Protein AF-A0A2N9XC75-F1 (afdb_monomer)

Sequence (138 aa):
MTGRKLYTVWYRDDFYVQIGIDWDFPGIKDRIISIVNTLFPRYPQSRAVIFETVLVDFLQLVAATLSSCEVTPMDFDDIISLLFRRHSLRLDGKDGITLCKFEIPKWPEYFDFRINEPVTHEDSFCPDNRINKDIYEY

Secondary structure (DSSP, 8-state):
--SEEEEEEEETTTEEEEEEEETTSTTHHHHHHHHHHHH-TT----TT--HHHHHHHHHHHHHHHHHTS--SS--HHHHHHHHHHHH----BSTTSEEEEEEE-----SS-SS-----------------S-SSS---

pLDDT: mean 71.88, std 17.41, range [34.72, 94.44]

Nearest PDB structures (foldseek):
  5mqh-assembly1_A  TM=3.241E-01  e=1.183E+00  Bacillus subtilis
  1t11-assembly1_B  TM=2.770E-01  e=1.822E+00  Vibrio cholerae
  8r2m-assembly1_B  TM=4.246E-01  e=8.506E+00  Mycolicibacterium smegmatis MC2 155

Organism: NCBI:txid1196083

Structure (mmCIF, N/CA/C/O backbone):
data_AF-A0A2N9XC75-F1
#
_entry.id   AF-A0A2N9XC75-F1
#
loop_
_atom_site.group_PDB
_atom_site.id
_atom_site.type_symbol
_atom_site.label_atom_id
_atom_site.label_alt_id
_atom_site.label_comp_id
_atom_site.label_asym_id
_atom_site.label_entity_id
_atom_site.label_seq_id
_atom_site.pdbx_PDB_ins_code
_atom_site.Cartn_x
_atom_site.Cartn_y
_atom_site.Cartn_z
_atom_site.occupancy
_atom_site.B_iso_or_equiv
_atom_site.auth_seq_id
_atom_site.auth_comp_id
_atom_site.auth_asym_id
_atom_site.auth_atom_id
_atom_site.pdbx_PDB_model_num
ATOM 1 N N . MET A 1 1 ? -12.409 9.773 8.929 1.00 68.12 1 MET A N 1
ATOM 2 C CA . MET A 1 1 ? -12.563 9.260 7.551 1.00 68.12 1 MET A CA 1
ATOM 3 C C . MET A 1 1 ? -13.422 8.014 7.653 1.00 68.12 1 MET A C 1
ATOM 5 O O . MET A 1 1 ? -13.135 7.236 8.549 1.00 68.12 1 MET A O 1
ATOM 9 N N . THR A 1 2 ? -14.472 7.877 6.847 1.00 81.75 2 THR A N 1
ATOM 10 C CA . THR A 1 2 ? -15.366 6.702 6.827 1.00 81.75 2 THR A CA 1
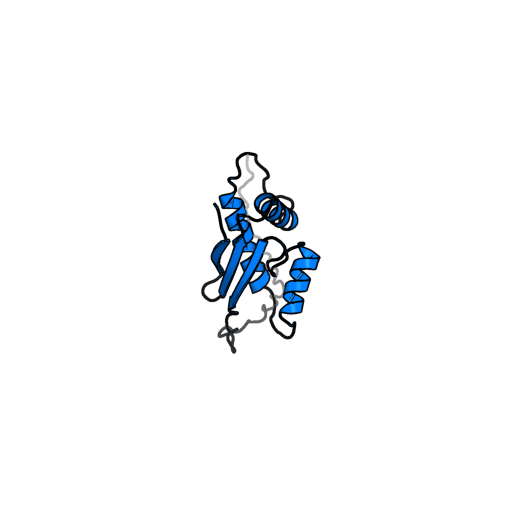ATOM 11 C C . THR A 1 2 ? -15.468 6.165 5.403 1.00 81.75 2 THR A C 1
ATOM 13 O O . THR A 1 2 ? -15.173 6.901 4.449 1.00 81.75 2 THR A O 1
ATOM 16 N N . GLY A 1 3 ? -15.869 4.904 5.270 1.00 87.38 3 GLY A N 1
ATOM 17 C CA . GLY A 1 3 ? -16.011 4.210 3.997 1.00 87.38 3 GLY A CA 1
ATOM 18 C C . GLY A 1 3 ? -14.685 3.857 3.329 1.00 87.38 3 GLY A C 1
ATOM 19 O O . GLY A 1 3 ? -13.591 4.188 3.792 1.00 87.38 3 GLY A O 1
ATOM 20 N N . ARG A 1 4 ? -14.783 3.205 2.171 1.00 89.38 4 ARG A N 1
ATOM 21 C CA . ARG A 1 4 ? -13.620 2.912 1.333 1.00 89.38 4 ARG A CA 1
ATOM 22 C C . ARG A 1 4 ? -13.168 4.160 0.579 1.00 89.38 4 ARG A C 1
ATOM 24 O O . ARG A 1 4 ? -13.964 4.804 -0.101 1.00 89.38 4 ARG A O 1
ATOM 31 N N . LYS A 1 5 ? -11.876 4.475 0.660 1.00 92.75 5 LYS A N 1
ATOM 32 C CA . LYS A 1 5 ? -11.239 5.557 -0.100 1.00 92.75 5 LYS A CA 1
ATOM 33 C C . LYS A 1 5 ? -10.138 5.022 -0.998 1.00 92.75 5 LYS A C 1
ATOM 35 O O . LYS A 1 5 ? -9.413 4.110 -0.617 1.00 92.75 5 LYS A O 1
ATOM 40 N N . LEU A 1 6 ? -10.017 5.627 -2.174 1.00 92.50 6 LEU A N 1
ATOM 41 C CA . LEU A 1 6 ? -8.956 5.353 -3.133 1.00 92.50 6 LEU A CA 1
ATOM 42 C C . LEU A 1 6 ? -7.882 6.431 -3.029 1.00 92.50 6 LEU A C 1
ATOM 44 O O . LEU A 1 6 ? -8.183 7.624 -3.049 1.00 92.50 6 LEU A O 1
ATOM 48 N N . TYR A 1 7 ? -6.635 5.994 -2.957 1.00 91.19 7 TYR A N 1
ATOM 49 C CA . TYR A 1 7 ? -5.451 6.836 -2.941 1.00 91.19 7 TYR A CA 1
ATOM 50 C C . TYR A 1 7 ? -4.652 6.544 -4.199 1.00 91.19 7 TYR A C 1
ATOM 52 O O . TYR A 1 7 ? -4.239 5.407 -4.405 1.00 91.19 7 TYR A O 1
ATOM 60 N N . THR A 1 8 ? -4.455 7.556 -5.042 1.00 89.94 8 THR A N 1
ATOM 61 C CA . THR A 1 8 ? -3.531 7.467 -6.178 1.00 89.94 8 THR A CA 1
ATOM 62 C C . THR A 1 8 ? -2.220 8.103 -5.758 1.00 89.94 8 THR A C 1
ATOM 64 O O . THR A 1 8 ? -2.200 9.272 -5.375 1.00 89.94 8 THR A O 1
ATOM 67 N N . VAL A 1 9 ? -1.145 7.328 -5.802 1.00 86.81 9 VAL A N 1
ATOM 68 C CA . VAL A 1 9 ? 0.194 7.765 -5.421 1.00 86.81 9 VAL A CA 1
ATOM 69 C C . VAL A 1 9 ? 1.050 7.717 -6.668 1.00 86.81 9 VAL A C 1
ATOM 71 O O . VAL A 1 9 ? 1.268 6.641 -7.220 1.00 86.81 9 VAL A O 1
ATOM 74 N N . TRP A 1 10 ? 1.509 8.884 -7.101 1.00 81.62 10 TRP A N 1
ATOM 75 C CA . TRP A 1 10 ? 2.541 8.999 -8.120 1.00 81.62 10 TRP A CA 1
ATOM 76 C C . TRP A 1 10 ? 3.899 8.835 -7.450 1.00 81.62 10 TRP A C 1
ATOM 78 O O . TRP A 1 10 ? 4.145 9.409 -6.386 1.00 81.62 10 TRP A O 1
ATOM 88 N N . TYR A 1 11 ? 4.762 8.030 -8.046 1.00 72.50 11 TYR A N 1
ATOM 89 C CA . TYR A 1 11 ? 6.132 7.849 -7.601 1.00 72.50 11 TYR A CA 1
ATOM 90 C C . TYR A 1 11 ? 7.020 7.933 -8.833 1.00 72.50 11 TYR A C 1
ATOM 92 O O . TYR A 1 11 ? 6.852 7.137 -9.743 1.00 72.50 11 TYR A O 1
ATOM 100 N N . ARG A 1 12 ? 7.942 8.904 -8.872 1.00 68.62 12 ARG A N 1
ATOM 101 C CA . ARG A 1 12 ? 8.567 9.378 -10.127 1.00 68.62 12 ARG A CA 1
ATOM 102 C C . ARG A 1 12 ? 7.508 9.944 -11.096 1.00 68.62 12 ARG A C 1
ATOM 104 O O . ARG A 1 12 ? 6.334 10.051 -10.744 1.00 68.62 12 ARG A O 1
ATOM 111 N N . ASP A 1 13 ? 7.935 10.356 -12.286 1.00 70.31 13 ASP A N 1
ATOM 112 C CA . ASP A 1 13 ? 7.064 11.010 -13.276 1.00 70.31 13 ASP A CA 1
ATOM 113 C C . ASP A 1 13 ? 6.263 10.018 -14.145 1.00 70.31 13 ASP A C 1
ATOM 115 O O . ASP A 1 13 ? 5.404 10.426 -14.924 1.00 70.31 13 ASP A O 1
ATOM 119 N N . ASP A 1 14 ? 6.529 8.717 -14.027 1.00 71.56 14 ASP A N 1
ATOM 120 C CA . ASP A 1 14 ? 6.080 7.685 -14.969 1.00 71.56 14 ASP A CA 1
ATOM 121 C C . ASP A 1 14 ? 5.395 6.478 -14.309 1.00 71.56 14 ASP A C 1
ATOM 123 O O . ASP A 1 14 ? 4.936 5.570 -15.001 1.00 71.56 14 ASP A O 1
ATOM 127 N N . PHE A 1 15 ? 5.278 6.469 -12.982 1.00 76.56 15 PHE A N 1
ATOM 128 C CA . PHE A 1 15 ? 4.719 5.352 -12.235 1.00 76.56 15 PHE A CA 1
ATOM 129 C C . PHE A 1 15 ? 3.670 5.825 -11.229 1.00 76.56 15 PHE A C 1
ATOM 131 O O . PHE A 1 15 ? 3.858 6.796 -10.490 1.00 76.56 15 PHE A O 1
ATOM 138 N N . TYR A 1 16 ? 2.562 5.089 -11.149 1.00 84.38 16 TYR A N 1
ATOM 139 C CA . TYR A 1 16 ? 1.570 5.298 -10.104 1.00 84.38 16 TYR A CA 1
ATOM 140 C C . TYR A 1 16 ? 0.967 3.991 -9.605 1.00 84.38 16 TYR A C 1
ATOM 142 O O . TYR A 1 16 ? 0.843 2.993 -10.322 1.00 84.38 16 TYR A O 1
ATOM 150 N N . VAL A 1 17 ? 0.518 4.041 -8.354 1.00 86.38 17 VAL A N 1
ATOM 151 C CA . VAL A 1 17 ? -0.246 2.974 -7.711 1.00 86.38 17 VAL A CA 1
ATOM 152 C C . VAL A 1 17 ? -1.563 3.527 -7.187 1.00 86.38 17 VAL A C 1
ATOM 154 O O . VAL A 1 17 ? -1.633 4.660 -6.707 1.00 86.38 17 VAL A O 1
ATOM 157 N N . GLN A 1 18 ? -2.622 2.730 -7.267 1.00 90.00 18 GLN A N 1
ATOM 158 C CA . GLN A 1 18 ? -3.904 3.023 -6.642 1.00 90.00 18 GLN A CA 1
ATOM 159 C C . GLN A 1 18 ? -4.168 2.035 -5.521 1.00 90.00 18 GLN A C 1
ATOM 161 O O . GLN A 1 18 ? -4.290 0.835 -5.761 1.00 90.00 18 GLN A O 1
ATOM 166 N N . ILE A 1 19 ? -4.296 2.553 -4.304 1.00 91.88 19 ILE A N 1
ATOM 167 C CA . ILE A 1 19 ? -4.527 1.771 -3.093 1.00 91.88 19 ILE A CA 1
ATOM 168 C C . ILE A 1 19 ? -5.904 2.129 -2.540 1.00 91.88 19 ILE A C 1
ATOM 170 O O . ILE A 1 19 ? -6.202 3.292 -2.266 1.00 91.88 19 ILE A O 1
ATOM 174 N N . GLY A 1 20 ? -6.755 1.125 -2.373 1.00 93.00 20 GLY A N 1
ATOM 175 C CA . GLY A 1 20 ? -8.004 1.225 -1.636 1.00 93.00 20 GLY A CA 1
ATOM 176 C C . GLY A 1 20 ? -7.770 0.976 -0.150 1.00 93.00 20 GLY A C 1
ATOM 177 O O . GLY A 1 20 ? -7.203 -0.051 0.214 1.00 93.00 20 GLY A O 1
ATOM 178 N N . ILE A 1 21 ? -8.235 1.884 0.706 1.00 94.44 21 ILE A N 1
ATOM 179 C CA . ILE A 1 21 ? -8.251 1.708 2.163 1.00 94.44 21 ILE A CA 1
ATOM 180 C C . ILE A 1 21 ? -9.697 1.758 2.638 1.00 94.44 21 ILE A C 1
ATOM 182 O O . ILE A 1 21 ? -10.418 2.724 2.378 1.00 94.44 21 ILE A O 1
ATOM 186 N N . ASP A 1 22 ? -10.115 0.706 3.323 1.00 94.31 22 ASP A N 1
ATOM 187 C CA . ASP A 1 22 ? -11.400 0.605 3.993 1.00 94.31 22 ASP A CA 1
ATOM 188 C C . ASP A 1 22 ? -11.299 1.216 5.393 1.00 94.31 22 ASP A C 1
ATOM 190 O O . ASP A 1 22 ? -10.768 0.604 6.320 1.00 94.31 22 ASP A O 1
ATOM 194 N N . TRP A 1 23 ? -11.769 2.456 5.545 1.00 92.50 23 TRP A N 1
ATOM 195 C CA . TRP A 1 23 ? -11.693 3.159 6.827 1.00 92.50 23 TRP A CA 1
ATOM 196 C C . TRP A 1 23 ? -12.650 2.608 7.881 1.00 92.50 23 TRP A C 1
ATOM 198 O O . TRP A 1 23 ? -12.470 2.911 9.061 1.00 92.50 23 TRP A O 1
ATOM 208 N N . ASP A 1 24 ? -13.625 1.801 7.466 1.00 93.12 24 ASP A N 1
ATOM 209 C CA . ASP A 1 24 ? -14.564 1.145 8.370 1.00 93.12 24 ASP A CA 1
ATOM 210 C C . ASP A 1 24 ? -14.012 -0.211 8.856 1.00 93.12 24 ASP A C 1
ATOM 212 O O . ASP A 1 24 ? -14.579 -0.824 9.763 1.00 93.12 24 ASP A O 1
ATOM 216 N N . PHE A 1 25 ? -12.874 -0.668 8.311 1.00 94.06 25 PHE A N 1
ATOM 217 C CA . PHE A 1 25 ? -12.210 -1.884 8.766 1.00 94.06 25 PHE A CA 1
ATOM 218 C C . PHE A 1 25 ? -11.655 -1.713 10.197 1.00 94.06 25 PHE A C 1
ATOM 220 O O . PHE A 1 25 ? -10.887 -0.776 10.464 1.00 94.06 25 PHE A O 1
ATOM 227 N N . PRO A 1 26 ? -11.980 -2.626 11.134 1.00 93.31 26 PRO A N 1
ATOM 228 C CA . PRO A 1 26 ? -11.527 -2.525 12.519 1.00 93.31 26 PRO A CA 1
ATOM 229 C C . PRO A 1 26 ? -9.997 -2.473 12.644 1.00 93.31 26 PRO A C 1
ATOM 231 O O . PRO A 1 26 ? -9.287 -3.357 12.170 1.00 93.31 26 PRO A O 1
ATOM 234 N N . GLY A 1 27 ? -9.476 -1.439 13.313 1.00 90.56 27 GLY A N 1
ATOM 235 C CA . GLY A 1 27 ? -8.038 -1.302 13.586 1.00 90.56 27 GLY A CA 1
ATOM 236 C C . GLY A 1 27 ? -7.177 -0.922 12.374 1.00 90.56 27 GLY A C 1
ATOM 237 O O . GLY A 1 27 ? -5.955 -1.067 12.427 1.00 90.56 27 GLY A O 1
ATOM 238 N N . ILE A 1 28 ? -7.769 -0.418 11.281 1.00 92.31 28 ILE A N 1
ATOM 239 C CA . ILE A 1 28 ? -7.027 -0.048 10.061 1.00 92.31 28 ILE A CA 1
ATOM 240 C C . ILE A 1 28 ? -5.907 0.972 10.319 1.00 92.31 28 ILE A C 1
ATOM 242 O O . ILE A 1 28 ? -4.823 0.870 9.747 1.00 92.31 28 ILE A O 1
ATOM 246 N N . LYS A 1 29 ? -6.131 1.928 11.230 1.00 90.81 29 LYS A N 1
ATOM 247 C CA . LYS A 1 29 ? -5.129 2.937 11.599 1.00 90.81 29 LYS A CA 1
ATOM 248 C C . LYS A 1 29 ? -3.919 2.317 12.290 1.00 90.81 29 LYS A C 1
ATOM 250 O O . LYS A 1 29 ? -2.791 2.570 11.877 1.00 90.81 29 LYS A O 1
ATOM 255 N N . ASP A 1 30 ? -4.160 1.481 13.296 1.00 89.69 30 ASP A N 1
ATOM 256 C CA . ASP A 1 30 ? -3.103 0.802 14.052 1.00 89.69 30 ASP A CA 1
ATOM 257 C C . ASP A 1 30 ? -2.295 -0.128 13.146 1.00 89.69 30 ASP A C 1
ATOM 259 O O . ASP A 1 30 ? -1.074 -0.219 13.255 1.00 89.69 30 ASP A O 1
ATOM 263 N N . ARG A 1 31 ? -2.967 -0.763 12.182 1.00 89.06 31 ARG A N 1
ATOM 264 C CA . ARG A 1 31 ? -2.328 -1.592 11.162 1.00 89.06 31 ARG A CA 1
ATOM 265 C C . ARG A 1 31 ? -1.395 -0.789 10.260 1.00 89.06 31 ARG A C 1
ATOM 267 O O . ARG A 1 31 ? -0.250 -1.195 10.083 1.00 89.06 31 ARG A O 1
ATOM 274 N N . ILE A 1 32 ? -1.848 0.348 9.730 1.00 90.12 32 ILE A N 1
ATOM 275 C CA . ILE A 1 32 ? -1.008 1.250 8.924 1.00 90.12 32 ILE A CA 1
ATOM 276 C C . ILE A 1 32 ? 0.219 1.696 9.731 1.00 90.12 32 ILE A C 1
ATOM 278 O O . ILE A 1 32 ? 1.342 1.597 9.242 1.00 90.12 32 ILE A O 1
ATOM 282 N N . ILE A 1 33 ? 0.023 2.092 10.992 1.00 87.69 33 ILE A N 1
ATOM 283 C CA . ILE A 1 33 ? 1.111 2.465 11.907 1.00 87.69 33 ILE A CA 1
ATOM 284 C C . ILE A 1 33 ? 2.090 1.296 12.095 1.00 87.69 33 ILE A C 1
ATOM 286 O O . ILE A 1 33 ? 3.301 1.479 11.995 1.00 87.69 33 ILE A O 1
ATOM 290 N N . SER A 1 34 ? 1.589 0.080 12.325 1.00 86.25 34 SER A N 1
ATOM 291 C CA . SER A 1 34 ? 2.415 -1.123 12.480 1.00 86.25 34 SER A CA 1
ATOM 292 C C . SER A 1 34 ? 3.246 -1.423 11.234 1.00 86.25 34 SER A C 1
ATOM 294 O O . SER A 1 34 ? 4.416 -1.785 11.356 1.00 86.25 34 SER A O 1
ATOM 296 N N . ILE A 1 35 ? 2.671 -1.263 10.040 1.00 86.56 35 ILE A N 1
ATOM 297 C CA . ILE A 1 35 ? 3.375 -1.474 8.772 1.00 86.56 35 ILE A CA 1
ATOM 298 C C . ILE A 1 35 ? 4.502 -0.443 8.639 1.00 86.56 35 ILE A C 1
ATOM 300 O O . ILE A 1 35 ? 5.658 -0.830 8.477 1.00 86.56 35 ILE A O 1
ATOM 304 N N . VAL A 1 36 ? 4.203 0.848 8.818 1.00 85.38 36 VAL A N 1
ATOM 305 C CA . VAL A 1 36 ? 5.208 1.926 8.756 1.00 85.38 36 VAL A CA 1
ATOM 306 C C . VAL A 1 36 ? 6.336 1.705 9.765 1.00 85.38 36 VAL A C 1
ATOM 308 O O . VAL A 1 36 ? 7.501 1.804 9.398 1.00 85.38 36 VAL A O 1
ATOM 311 N N . ASN A 1 37 ? 6.023 1.324 11.004 1.00 81.00 37 ASN A N 1
ATOM 312 C CA . ASN A 1 37 ? 7.032 1.027 12.027 1.00 81.00 37 ASN A CA 1
ATOM 313 C C . ASN A 1 37 ? 7.905 -0.187 11.681 1.00 81.00 37 ASN A C 1
ATOM 315 O O . ASN A 1 37 ? 9.094 -0.195 11.986 1.00 81.00 37 ASN A O 1
ATOM 319 N N . THR A 1 38 ? 7.326 -1.214 11.053 1.00 78.25 38 THR A N 1
ATOM 320 C CA . THR A 1 38 ? 8.079 -2.399 10.605 1.00 78.25 38 THR A CA 1
ATOM 321 C C . THR A 1 38 ? 9.096 -2.020 9.532 1.00 78.25 38 THR A C 1
ATOM 323 O O . THR A 1 38 ? 10.212 -2.532 9.504 1.00 78.25 38 THR A O 1
ATOM 326 N N . LEU A 1 39 ? 8.708 -1.099 8.655 1.00 71.75 39 LEU A N 1
ATOM 327 C CA . LEU A 1 39 ? 9.513 -0.631 7.536 1.00 71.75 39 LEU A CA 1
ATOM 328 C C . LEU A 1 39 ? 10.534 0.444 7.932 1.00 71.75 39 LEU A C 1
ATOM 330 O O . LEU A 1 39 ? 11.623 0.496 7.366 1.00 71.75 39 LEU A O 1
ATOM 334 N N . PHE A 1 40 ? 10.218 1.245 8.948 1.00 69.94 40 PHE A N 1
ATOM 335 C CA . PHE A 1 40 ? 11.098 2.238 9.552 1.00 69.94 40 PHE A CA 1
ATOM 336 C C . PHE A 1 40 ? 11.146 2.046 11.075 1.00 69.94 40 PHE A C 1
ATOM 338 O O . PHE A 1 40 ? 10.453 2.751 11.811 1.00 69.94 40 PHE A O 1
ATOM 345 N N . PRO A 1 41 ? 12.034 1.174 11.592 1.00 63.47 41 PRO A N 1
ATOM 346 C CA . PRO A 1 41 ? 12.153 0.890 13.029 1.00 63.47 41 PRO A CA 1
ATOM 347 C C . PRO A 1 41 ? 12.537 2.099 13.903 1.00 63.47 41 PRO A C 1
ATOM 349 O O . PRO A 1 41 ? 12.601 1.994 15.124 1.00 63.47 41 PRO A O 1
ATOM 352 N N . ARG A 1 42 ? 12.840 3.248 13.283 1.00 61.09 42 ARG A N 1
ATOM 353 C CA . ARG A 1 42 ? 13.187 4.523 13.928 1.00 61.09 42 ARG A CA 1
ATOM 354 C C . ARG A 1 42 ? 12.244 5.660 13.540 1.00 61.09 42 ARG A C 1
ATOM 356 O O . ARG A 1 42 ? 12.590 6.823 13.744 1.00 61.09 42 ARG A O 1
ATOM 363 N N . TYR A 1 43 ? 11.088 5.343 12.960 1.00 63.53 43 TYR A N 1
ATOM 364 C CA . TYR A 1 43 ? 10.078 6.348 12.674 1.00 63.53 43 TYR A CA 1
ATOM 365 C C . TYR A 1 43 ? 9.718 7.063 13.986 1.00 63.53 43 TYR A C 1
ATOM 367 O O . TYR A 1 43 ? 9.431 6.388 14.981 1.00 63.53 43 TYR A O 1
ATOM 375 N N . PRO A 1 44 ? 9.815 8.402 14.054 1.00 58.69 44 PRO A N 1
ATOM 376 C CA . PRO A 1 44 ? 9.677 9.117 15.309 1.00 58.69 44 PRO A CA 1
ATOM 377 C C . PRO A 1 44 ? 8.259 8.927 15.848 1.00 58.69 44 PRO A C 1
ATOM 379 O O . PRO A 1 44 ? 7.328 9.588 15.413 1.00 58.69 44 PRO A O 1
ATOM 382 N N . GLN A 1 45 ? 8.092 8.067 16.854 1.00 56.78 45 GLN A N 1
ATOM 383 C CA . GLN A 1 45 ? 6.815 7.865 17.552 1.00 56.78 45 GLN A CA 1
ATOM 384 C C . GLN A 1 45 ? 6.486 9.002 18.526 1.00 56.78 45 GLN A C 1
ATOM 386 O O . GLN A 1 45 ? 5.886 8.799 19.583 1.00 56.78 45 GLN A O 1
ATOM 391 N N . SER A 1 46 ? 6.915 10.220 18.195 1.00 55.22 46 SER A N 1
ATOM 392 C CA . SER A 1 46 ? 6.510 11.405 18.932 1.00 55.22 46 SER A CA 1
ATOM 393 C C . SER A 1 46 ? 4.986 11.411 19.033 1.00 55.22 46 SER A C 1
ATOM 395 O O . SER A 1 46 ? 4.291 11.236 18.033 1.00 55.22 46 SER A O 1
ATOM 397 N N . ARG A 1 47 ? 4.456 11.665 20.237 1.00 51.03 47 ARG A N 1
ATOM 398 C CA . ARG A 1 47 ? 3.011 11.832 20.488 1.00 51.03 47 ARG A CA 1
ATOM 399 C C . ARG A 1 47 ? 2.360 12.916 19.609 1.00 51.03 47 ARG A C 1
ATOM 401 O O . ARG A 1 47 ? 1.142 13.037 19.619 1.00 51.03 47 ARG A O 1
ATOM 408 N N . ALA A 1 48 ? 3.161 13.701 18.885 1.00 56.50 48 ALA A N 1
ATOM 409 C CA . ALA A 1 48 ? 2.725 14.751 17.977 1.00 56.50 48 ALA A CA 1
ATOM 410 C C . ALA A 1 48 ? 2.652 14.333 16.496 1.00 56.50 48 ALA A C 1
ATOM 412 O O . ALA A 1 48 ? 2.290 15.175 15.675 1.00 56.50 48 ALA A O 1
ATOM 413 N N . VAL A 1 49 ? 2.996 13.093 16.114 1.00 66.25 49 VAL A N 1
ATOM 414 C CA . VAL A 1 49 ? 2.836 12.685 14.710 1.00 66.25 49 VAL A CA 1
ATOM 415 C C . VAL A 1 49 ? 1.355 12.533 14.394 1.00 66.25 49 VAL A C 1
ATOM 417 O O . VAL A 1 49 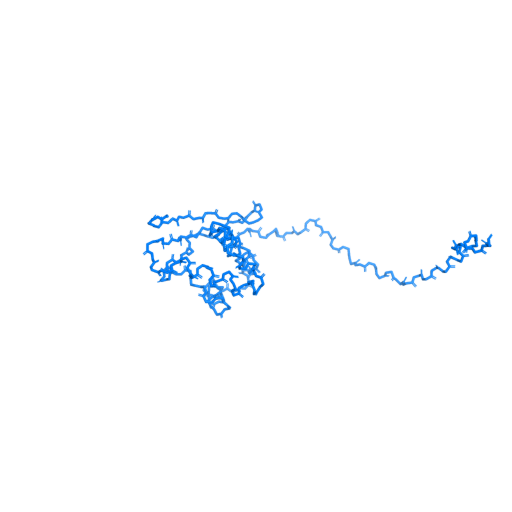? 0.657 11.667 14.921 1.00 66.25 49 VAL A O 1
ATOM 420 N N . ILE A 1 50 ? 0.883 13.416 13.523 1.00 81.44 50 ILE A N 1
ATOM 421 C CA . ILE A 1 50 ? -0.479 13.417 13.012 1.00 81.44 50 ILE A CA 1
ATOM 422 C C . ILE A 1 50 ? -0.630 12.199 12.087 1.00 81.44 50 ILE A C 1
ATOM 424 O O . ILE A 1 50 ? 0.242 11.919 11.264 1.00 81.44 50 ILE A O 1
ATOM 428 N N . PHE A 1 51 ? -1.724 11.449 12.232 1.00 84.00 51 PHE A N 1
ATOM 429 C CA . PHE A 1 51 ? -1.940 10.193 11.503 1.00 84.00 51 PHE A CA 1
ATOM 430 C C . PHE A 1 51 ? -1.874 10.373 9.978 1.00 84.00 51 PHE A C 1
ATOM 432 O O . PHE A 1 51 ? -1.417 9.489 9.263 1.00 84.00 51 PHE A O 1
ATOM 439 N N . GLU A 1 52 ? -2.296 11.527 9.478 1.00 87.19 52 GLU A N 1
ATOM 440 C CA . GLU A 1 52 ? -2.209 11.919 8.078 1.00 87.19 52 GLU A CA 1
ATOM 441 C C . GLU A 1 52 ? -0.770 11.844 7.543 1.00 87.19 52 GLU A C 1
ATOM 443 O O . GLU A 1 52 ? -0.579 11.397 6.415 1.00 87.19 52 GLU A O 1
ATOM 448 N N . THR A 1 53 ? 0.240 12.191 8.346 1.00 84.75 53 THR A N 1
ATOM 449 C CA . THR A 1 53 ? 1.655 12.031 7.975 1.00 84.75 53 THR A CA 1
ATOM 450 C C . THR A 1 53 ? 2.016 10.555 7.841 1.00 84.75 53 THR A C 1
ATOM 452 O O . THR A 1 53 ? 2.567 10.148 6.824 1.00 84.75 53 THR A O 1
ATOM 455 N N . VAL A 1 54 ? 1.603 9.729 8.809 1.00 88.06 54 VAL A N 1
ATOM 456 C CA . VAL A 1 54 ? 1.818 8.272 8.763 1.00 88.06 54 VAL A CA 1
ATOM 457 C C . VAL A 1 54 ? 1.155 7.657 7.530 1.00 88.06 54 VAL A C 1
ATOM 459 O O . VAL A 1 54 ? 1.718 6.770 6.895 1.00 88.06 54 VAL A O 1
ATOM 462 N N . LEU A 1 55 ? -0.039 8.131 7.171 1.00 90.19 55 LEU A N 1
ATOM 463 C CA . LEU A 1 55 ? -0.749 7.691 5.976 1.00 90.19 55 LEU A CA 1
ATOM 464 C C . LEU A 1 55 ? 0.012 8.062 4.698 1.00 90.19 55 LEU A C 1
ATOM 466 O O . LEU A 1 55 ? 0.113 7.229 3.802 1.00 90.19 55 LEU A O 1
ATOM 470 N N . VAL A 1 56 ? 0.547 9.282 4.602 1.00 88.75 56 VAL A N 1
ATOM 471 C CA . VAL A 1 56 ? 1.368 9.701 3.454 1.00 88.75 56 VAL A CA 1
ATOM 472 C C . VAL A 1 56 ? 2.613 8.824 3.334 1.00 88.75 56 VAL A C 1
ATOM 474 O O . VAL A 1 56 ? 2.874 8.301 2.252 1.00 88.75 56 VAL A O 1
ATOM 477 N N . ASP A 1 57 ? 3.320 8.592 4.438 1.00 86.50 57 ASP A N 1
ATOM 478 C CA . ASP A 1 57 ? 4.537 7.777 4.443 1.00 86.50 57 ASP A CA 1
ATOM 479 C C . ASP A 1 57 ? 4.248 6.319 4.081 1.00 86.50 57 ASP A C 1
ATOM 481 O O . ASP A 1 57 ? 4.959 5.716 3.278 1.00 86.50 57 ASP A O 1
ATOM 485 N N . PHE A 1 58 ? 3.154 5.761 4.605 1.00 89.62 58 PHE A N 1
ATOM 486 C CA . PHE A 1 58 ? 2.659 4.445 4.213 1.00 89.62 58 PHE A CA 1
ATOM 487 C C . PHE A 1 58 ? 2.427 4.359 2.698 1.00 89.62 58 PHE A C 1
ATOM 4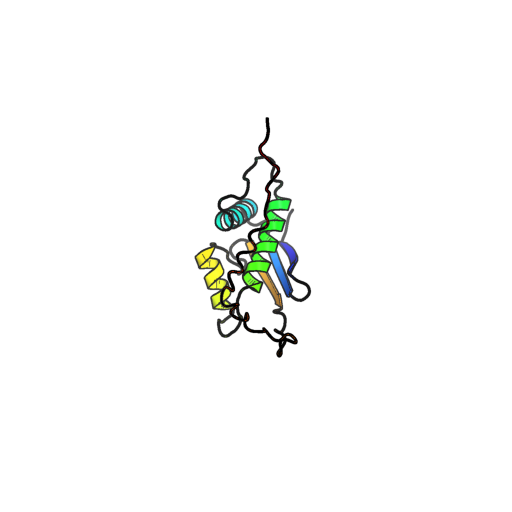89 O O . PHE A 1 58 ? 2.923 3.444 2.042 1.00 89.62 58 PHE A O 1
ATOM 496 N N . LEU A 1 59 ? 1.692 5.319 2.133 1.00 90.25 59 LEU A N 1
ATOM 497 C CA . LEU A 1 59 ? 1.337 5.349 0.715 1.00 90.25 59 LEU A CA 1
ATOM 498 C C . LEU A 1 59 ? 2.570 5.484 -0.191 1.00 90.25 59 LEU A C 1
ATOM 500 O O . LEU A 1 59 ? 2.703 4.738 -1.163 1.00 90.25 59 LEU A O 1
ATOM 504 N N . GLN A 1 60 ? 3.483 6.398 0.144 1.00 85.31 60 GLN A N 1
ATOM 505 C CA . GLN A 1 60 ? 4.742 6.585 -0.580 1.00 85.31 60 GLN A CA 1
ATOM 506 C C . GLN A 1 60 ? 5.610 5.335 -0.529 1.00 85.31 60 GLN A C 1
ATOM 508 O O . GLN A 1 60 ? 6.214 4.961 -1.533 1.00 85.31 60 GLN A O 1
ATOM 513 N N . LEU A 1 61 ? 5.644 4.657 0.614 1.00 83.31 61 LEU A N 1
ATOM 514 C CA . LEU A 1 61 ? 6.432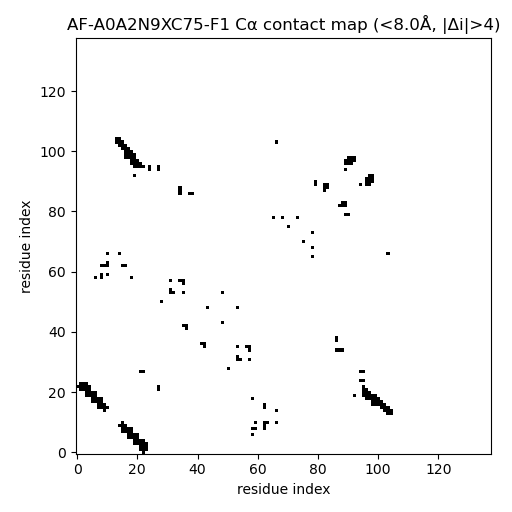 3.450 0.763 1.00 83.31 61 LEU A CA 1
ATOM 515 C C . LEU A 1 61 ? 5.892 2.296 -0.074 1.00 83.31 61 LEU A C 1
ATOM 517 O O . LEU A 1 61 ? 6.679 1.595 -0.714 1.00 83.31 61 LEU A O 1
ATOM 521 N N . VAL A 1 62 ? 4.575 2.075 -0.075 1.00 84.69 62 VAL A N 1
ATOM 522 C CA . VAL A 1 62 ? 3.979 1.023 -0.909 1.00 84.69 62 VAL A CA 1
ATOM 523 C C . VAL A 1 62 ? 4.311 1.283 -2.379 1.00 84.69 62 VAL A C 1
ATOM 525 O O . VAL A 1 62 ? 4.742 0.363 -3.073 1.00 84.69 62 VAL A O 1
ATOM 528 N N . ALA A 1 63 ? 4.200 2.537 -2.829 1.00 84.19 63 ALA A N 1
ATOM 529 C CA . ALA A 1 63 ? 4.572 2.930 -4.184 1.00 84.19 63 ALA A CA 1
ATOM 530 C C . ALA A 1 63 ? 6.065 2.684 -4.475 1.00 84.19 63 ALA A C 1
ATOM 532 O O . ALA A 1 63 ? 6.392 2.028 -5.461 1.00 84.19 63 ALA A O 1
ATOM 533 N N . ALA A 1 64 ? 6.964 3.123 -3.588 1.00 79.38 64 ALA A N 1
ATOM 534 C CA . ALA A 1 64 ? 8.406 2.928 -3.733 1.00 79.38 64 ALA A CA 1
ATOM 535 C C . ALA A 1 64 ? 8.777 1.441 -3.804 1.00 79.38 64 ALA A C 1
ATOM 537 O O . ALA A 1 64 ? 9.536 1.027 -4.680 1.00 79.38 64 ALA A O 1
ATOM 538 N N . THR A 1 65 ? 8.193 0.624 -2.926 1.00 78.00 65 THR A N 1
ATOM 539 C CA . THR A 1 65 ? 8.482 -0.812 -2.872 1.00 78.00 65 THR A CA 1
ATOM 540 C C . THR A 1 65 ? 8.047 -1.497 -4.161 1.00 78.00 65 THR A C 1
ATOM 542 O O . THR A 1 65 ? 8.846 -2.201 -4.771 1.00 78.00 65 THR A O 1
ATOM 545 N N . LEU A 1 66 ? 6.826 -1.224 -4.630 1.00 79.62 66 LEU A N 1
ATOM 546 C CA . LEU A 1 66 ? 6.324 -1.772 -5.889 1.00 79.62 66 LEU A CA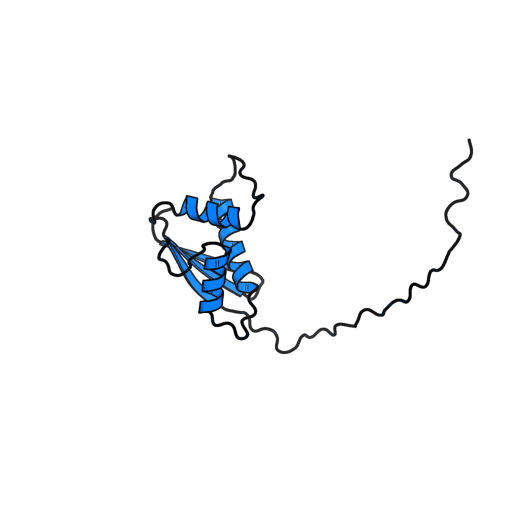 1
ATOM 547 C C . LEU A 1 66 ? 7.120 -1.273 -7.110 1.00 79.62 66 LEU A C 1
ATOM 549 O O . LEU A 1 66 ? 7.303 -2.030 -8.056 1.00 79.62 66 LEU A O 1
ATOM 553 N N . SER A 1 67 ? 7.630 -0.036 -7.087 1.00 77.25 67 SER A N 1
ATOM 554 C CA . SER A 1 67 ? 8.456 0.515 -8.176 1.00 77.25 67 SER A CA 1
ATOM 555 C C . SER A 1 67 ? 9.848 -0.114 -8.267 1.00 77.25 67 SER A C 1
ATOM 557 O O . SER A 1 67 ? 10.454 -0.130 -9.333 1.00 77.25 67 SER A O 1
ATOM 559 N N . SER A 1 68 ? 10.360 -0.623 -7.142 1.00 72.19 68 SER A N 1
ATOM 560 C CA . SER A 1 68 ? 11.687 -1.238 -7.050 1.00 72.19 68 SER A CA 1
ATOM 561 C C . SER A 1 68 ? 11.709 -2.709 -7.468 1.00 72.19 68 SER A C 1
ATOM 563 O O . SER A 1 68 ? 12.779 -3.304 -7.571 1.00 72.19 68 SER A O 1
ATOM 565 N N . CYS A 1 69 ? 10.540 -3.312 -7.685 1.00 69.06 69 CYS A N 1
ATOM 566 C CA . CYS A 1 69 ? 10.448 -4.679 -8.165 1.00 69.06 69 CYS A CA 1
ATOM 567 C C . CYS A 1 69 ? 10.804 -4.715 -9.656 1.00 69.06 69 CYS A C 1
ATOM 569 O O . CYS A 1 69 ? 10.068 -4.184 -10.485 1.00 69.06 69 CYS A O 1
ATOM 571 N N . GLU A 1 70 ? 11.918 -5.359 -10.007 1.00 59.94 70 GLU A N 1
ATOM 572 C CA . GLU A 1 70 ? 12.178 -5.755 -11.391 1.00 59.94 70 GLU A CA 1
ATOM 573 C C . GLU A 1 70 ? 11.065 -6.717 -11.826 1.00 59.94 70 GLU A C 1
ATOM 575 O O . GLU A 1 70 ? 10.935 -7.820 -11.302 1.00 59.94 70 GLU A O 1
ATOM 580 N N . VAL A 1 71 ? 10.221 -6.291 -12.767 1.00 57.00 71 VAL A N 1
ATOM 581 C CA . VAL A 1 71 ? 9.044 -7.069 -13.205 1.00 57.00 71 VAL A CA 1
ATOM 582 C C . VAL A 1 71 ? 9.423 -8.209 -14.172 1.00 57.00 71 VAL A C 1
ATOM 584 O O . VAL A 1 71 ? 8.580 -8.865 -14.773 1.00 57.00 71 VAL A O 1
ATOM 587 N N . THR A 1 72 ? 10.711 -8.507 -14.316 1.00 55.72 72 THR A N 1
ATOM 588 C CA . THR A 1 72 ? 11.217 -9.650 -15.082 1.00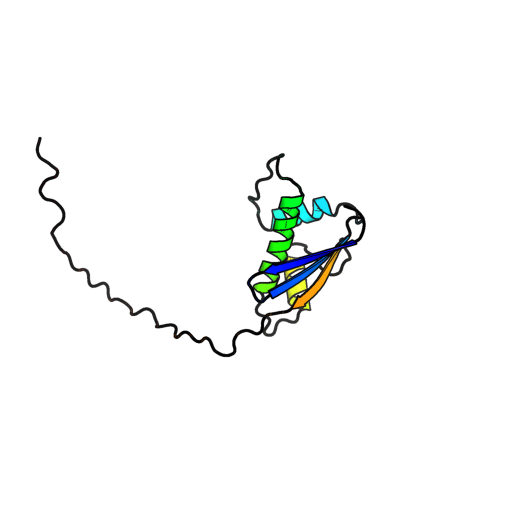 55.72 72 THR A CA 1
ATOM 589 C C . THR A 1 72 ? 11.744 -10.735 -14.137 1.00 55.72 72 THR A C 1
ATOM 591 O O . THR A 1 72 ? 12.641 -10.427 -13.359 1.00 55.72 72 THR A O 1
ATOM 594 N N . PRO A 1 73 ? 11.338 -12.019 -14.213 1.00 51.84 73 PRO A N 1
ATOM 595 C CA . PRO A 1 73 ? 10.066 -12.634 -14.585 1.00 51.84 73 PRO A CA 1
ATOM 596 C C . PRO A 1 73 ? 9.298 -13.077 -13.314 1.00 51.84 73 PRO A C 1
ATOM 598 O O . PRO A 1 73 ? 8.774 -14.186 -13.264 1.00 51.84 73 PRO A O 1
ATOM 601 N N . MET A 1 74 ? 9.338 -12.291 -12.232 1.00 54.41 74 MET A N 1
ATOM 602 C CA . MET A 1 74 ? 8.531 -12.604 -11.050 1.00 54.41 74 MET A CA 1
ATOM 603 C C . MET A 1 74 ? 7.073 -12.302 -11.370 1.00 54.41 74 MET A C 1
ATOM 605 O O . MET A 1 74 ? 6.742 -11.173 -11.743 1.00 54.41 74 MET A O 1
ATOM 609 N N . ASP A 1 75 ? 6.213 -13.306 -11.217 1.00 66.31 75 ASP A N 1
ATOM 610 C CA . ASP A 1 75 ? 4.780 -13.100 -11.344 1.00 66.31 75 ASP A CA 1
ATOM 611 C C . ASP A 1 75 ? 4.342 -12.064 -10.304 1.00 66.31 75 ASP A C 1
ATOM 613 O O . ASP A 1 75 ? 4.892 -11.958 -9.206 1.00 66.31 75 ASP A O 1
ATOM 617 N N . PHE A 1 76 ? 3.333 -11.266 -10.638 1.00 69.88 76 PHE A N 1
ATOM 618 C CA . PHE A 1 76 ? 2.796 -10.258 -9.724 1.00 69.88 76 PHE A CA 1
ATOM 619 C C . PHE A 1 76 ? 2.428 -10.855 -8.353 1.00 69.88 76 PHE A C 1
ATOM 621 O O . PHE A 1 76 ? 2.654 -10.234 -7.313 1.00 69.88 76 PHE A O 1
ATOM 628 N N . ASP A 1 77 ? 1.956 -12.101 -8.341 1.00 74.12 77 ASP A N 1
ATOM 629 C CA . ASP A 1 77 ? 1.665 -12.855 -7.123 1.00 74.12 77 ASP A CA 1
ATOM 630 C C . ASP A 1 77 ? 2.904 -13.077 -6.238 1.00 74.12 77 ASP A C 1
ATOM 632 O O . ASP A 1 77 ? 2.783 -13.092 -5.008 1.00 74.12 77 ASP A O 1
ATOM 636 N N . ASP A 1 78 ? 4.102 -13.170 -6.817 1.00 75.06 78 ASP A N 1
ATOM 637 C CA . ASP A 1 78 ? 5.360 -13.264 -6.074 1.00 75.06 78 ASP A CA 1
ATOM 638 C C . ASP A 1 78 ? 5.716 -11.936 -5.405 1.00 75.06 78 ASP A C 1
ATOM 640 O O . ASP A 1 78 ? 6.136 -11.924 -4.246 1.00 75.06 78 ASP A O 1
ATOM 644 N N . ILE A 1 79 ? 5.489 -10.808 -6.087 1.00 73.25 79 ILE A N 1
ATOM 645 C CA . ILE A 1 79 ? 5.691 -9.463 -5.526 1.00 73.25 79 ILE A CA 1
ATOM 646 C C . ILE A 1 79 ? 4.747 -9.243 -4.337 1.00 73.25 79 ILE A C 1
ATOM 648 O O . ILE A 1 79 ? 5.177 -8.828 -3.256 1.00 73.25 79 ILE A O 1
ATOM 652 N N . ILE A 1 80 ? 3.467 -9.584 -4.496 1.00 78.75 80 ILE A N 1
ATOM 653 C CA . ILE A 1 80 ? 2.474 -9.504 -3.417 1.00 78.75 80 ILE A CA 1
ATOM 654 C C . ILE A 1 80 ? 2.846 -10.446 -2.264 1.00 78.75 80 ILE A C 1
ATOM 656 O O . ILE A 1 80 ? 2.785 -10.060 -1.092 1.00 78.75 80 ILE A O 1
ATOM 660 N N . SER A 1 81 ? 3.301 -11.659 -2.576 1.00 79.69 81 SER A N 1
ATOM 661 C CA . SER A 1 81 ? 3.770 -12.623 -1.577 1.00 79.69 81 SER A CA 1
ATOM 662 C C . SER A 1 81 ? 5.007 -12.128 -0.825 1.00 79.69 81 SER A C 1
ATOM 664 O O . SER A 1 81 ? 5.116 -12.337 0.385 1.00 79.69 81 SER A O 1
ATOM 666 N N . LEU A 1 82 ? 5.933 -11.446 -1.501 1.00 77.06 82 LEU A N 1
ATOM 667 C CA . LEU A 1 82 ? 7.126 -10.857 -0.897 1.00 77.06 82 LEU A CA 1
ATOM 668 C C . LEU A 1 82 ? 6.760 -9.731 0.073 1.00 77.06 82 LEU A C 1
ATOM 670 O O . LEU A 1 82 ? 7.270 -9.709 1.197 1.00 77.06 82 LEU A O 1
ATOM 674 N N . LEU A 1 83 ? 5.850 -8.840 -0.329 1.00 78.81 83 LEU A N 1
ATOM 675 C CA . LEU A 1 83 ? 5.322 -7.768 0.520 1.00 78.81 83 LEU A CA 1
ATOM 676 C C . LEU A 1 83 ? 4.658 -8.325 1.780 1.00 78.81 83 LEU A C 1
ATOM 678 O O . LEU A 1 83 ? 4.917 -7.847 2.889 1.00 78.81 83 LEU A O 1
ATOM 682 N N . PHE A 1 84 ? 3.866 -9.386 1.627 1.00 84.31 84 PHE A N 1
ATOM 683 C CA . PHE A 1 84 ? 3.257 -10.063 2.762 1.00 84.31 84 PHE A CA 1
ATOM 684 C C . PHE A 1 84 ? 4.311 -10.686 3.684 1.00 84.31 84 PHE A C 1
ATOM 686 O O . PHE A 1 84 ? 4.275 -10.466 4.892 1.00 84.31 84 PHE A O 1
ATOM 693 N N . ARG A 1 85 ? 5.292 -11.414 3.139 1.00 79.88 85 ARG A N 1
ATOM 694 C CA . ARG A 1 85 ? 6.337 -12.080 3.937 1.00 79.88 85 ARG A CA 1
ATOM 695 C C . ARG A 1 85 ? 7.231 -11.100 4.690 1.00 79.88 85 ARG A C 1
ATOM 697 O O . ARG A 1 85 ? 7.587 -11.370 5.832 1.00 79.88 85 ARG A O 1
ATOM 704 N N . ARG A 1 86 ? 7.622 -9.992 4.059 1.00 74.75 86 ARG A N 1
ATOM 705 C CA . ARG A 1 86 ? 8.564 -9.030 4.650 1.00 74.75 86 ARG A CA 1
ATOM 706 C C . ARG A 1 86 ? 7.894 -8.024 5.577 1.00 74.75 86 ARG A C 1
ATOM 708 O O . ARG A 1 86 ? 8.516 -7.594 6.543 1.00 74.75 86 ARG A O 1
ATOM 715 N N . HIS A 1 87 ? 6.654 -7.638 5.285 1.00 75.62 87 HIS A N 1
ATOM 716 C CA . HIS A 1 87 ? 6.020 -6.484 5.931 1.00 75.62 87 HIS A CA 1
ATOM 717 C C . HIS A 1 87 ? 4.639 -6.789 6.507 1.00 75.62 87 HIS A C 1
ATOM 719 O O . HIS A 1 87 ? 3.979 -5.886 7.012 1.00 75.62 87 HIS A O 1
ATOM 725 N N . SER A 1 88 ? 4.179 -8.045 6.427 1.00 82.25 88 SER A N 1
ATOM 726 C CA . SER A 1 88 ? 2.803 -8.436 6.769 1.00 82.25 88 SER A CA 1
ATOM 727 C C . SER A 1 88 ? 1.746 -7.600 6.034 1.00 82.25 88 SER A C 1
ATOM 729 O O . SER A 1 88 ? 0.610 -7.472 6.491 1.00 82.25 88 SER A O 1
ATOM 731 N N . LEU A 1 89 ? 2.113 -7.023 4.883 1.00 85.56 89 LEU A N 1
ATOM 732 C CA . LEU A 1 89 ? 1.241 -6.185 4.076 1.00 85.56 89 LEU A CA 1
ATOM 733 C C . LEU A 1 89 ? 0.455 -7.064 3.105 1.00 85.56 89 LEU A C 1
ATOM 735 O O . LEU A 1 89 ? 1.018 -7.637 2.174 1.00 85.56 89 LEU A O 1
ATOM 739 N N . ARG A 1 90 ? -0.858 -7.147 3.319 1.00 86.69 90 ARG A N 1
ATOM 740 C CA . ARG A 1 90 ? -1.801 -7.747 2.373 1.00 86.69 90 ARG A CA 1
ATOM 741 C C . ARG A 1 90 ? -2.448 -6.667 1.527 1.00 86.69 90 ARG A C 1
ATOM 743 O O . ARG A 1 90 ? -2.935 -5.675 2.058 1.00 86.69 90 ARG A O 1
ATOM 750 N N . LEU A 1 91 ? -2.468 -6.896 0.220 1.00 87.12 91 LEU A N 1
ATOM 751 C CA . LEU A 1 91 ? -3.064 -5.997 -0.768 1.00 87.12 91 LEU A CA 1
ATOM 752 C C . LEU A 1 91 ? -4.296 -6.618 -1.454 1.00 87.12 91 LEU A C 1
ATOM 754 O O . LEU A 1 91 ? -4.760 -6.101 -2.466 1.00 87.12 91 LEU A O 1
ATOM 758 N N . ASP A 1 92 ? -4.836 -7.707 -0.896 1.00 87.62 92 ASP A N 1
ATOM 759 C CA . ASP A 1 92 ? -6.004 -8.448 -1.400 1.00 87.62 92 ASP A CA 1
ATOM 760 C C . ASP A 1 92 ? -7.346 -7.954 -0.819 1.00 87.62 92 ASP A C 1
ATOM 762 O O . ASP A 1 92 ? -8.399 -8.522 -1.102 1.00 87.62 92 ASP A O 1
ATOM 766 N N . GLY A 1 93 ? -7.321 -6.913 0.019 1.00 86.44 93 GLY A N 1
ATOM 767 C CA . GLY A 1 93 ? -8.501 -6.333 0.658 1.00 86.44 93 GLY A CA 1
ATOM 768 C C . GLY A 1 93 ? -8.970 -7.029 1.934 1.00 86.44 93 GLY A C 1
ATOM 769 O O . GLY A 1 93 ? -9.800 -6.454 2.639 1.00 86.44 93 GLY A O 1
ATOM 770 N N . LYS A 1 94 ? -8.435 -8.204 2.299 1.00 88.56 94 LYS A N 1
ATOM 771 C CA . LYS A 1 94 ? -8.874 -8.935 3.509 1.00 88.56 94 LYS A CA 1
ATOM 772 C C . LYS A 1 94 ? -8.583 -8.191 4.806 1.00 88.56 94 LYS A C 1
ATOM 774 O O . LYS A 1 94 ? -9.322 -8.340 5.772 1.00 88.56 94 LYS A O 1
ATOM 779 N N . ASP A 1 95 ? -7.540 -7.369 4.790 1.00 89.06 95 ASP A N 1
ATOM 780 C CA . ASP A 1 95 ? -7.093 -6.585 5.941 1.00 89.06 95 ASP A CA 1
ATOM 781 C C . ASP A 1 95 ? -7.446 -5.091 5.791 1.00 89.06 95 ASP A C 1
ATOM 783 O O . ASP A 1 95 ? -6.784 -4.225 6.362 1.00 89.06 95 ASP A O 1
ATOM 787 N N . GLY A 1 96 ? -8.452 -4.775 4.967 1.00 90.81 96 GLY A N 1
ATOM 788 C CA . GLY A 1 96 ? -8.902 -3.404 4.716 1.00 90.81 96 GLY A CA 1
ATOM 789 C C . GLY A 1 96 ? -8.007 -2.596 3.770 1.00 90.81 96 GLY A C 1
ATOM 790 O O . GLY A 1 96 ? -8.288 -1.425 3.535 1.00 90.81 96 GLY A O 1
ATOM 791 N N . ILE A 1 97 ? -6.958 -3.197 3.194 1.00 92.38 97 ILE A N 1
ATOM 792 C CA . ILE A 1 97 ? -6.043 -2.559 2.233 1.00 92.38 97 ILE A CA 1
ATOM 793 C C . ILE A 1 97 ? -6.049 -3.363 0.933 1.00 92.38 97 ILE A C 1
ATOM 795 O O . ILE A 1 97 ? -5.842 -4.575 0.941 1.00 92.38 97 ILE A O 1
ATOM 799 N N . THR A 1 98 ? -6.307 -2.697 -0.189 1.00 91.81 98 THR A N 1
ATOM 800 C CA . THR A 1 98 ? -6.418 -3.316 -1.518 1.00 91.81 98 THR A CA 1
ATOM 801 C C . THR A 1 98 ? -5.522 -2.590 -2.512 1.00 91.81 98 THR A C 1
ATOM 803 O O . THR A 1 98 ? -5.566 -1.365 -2.579 1.00 91.81 98 THR A O 1
ATOM 806 N N . LEU A 1 99 ? -4.752 -3.311 -3.324 1.00 88.44 99 LEU A N 1
ATOM 807 C CA . LEU A 1 99 ? -4.113 -2.737 -4.509 1.00 88.44 99 LEU A CA 1
ATOM 808 C C . LEU A 1 99 ? -5.110 -2.788 -5.672 1.00 88.44 99 LEU A C 1
ATOM 810 O O . LEU A 1 99 ? -5.520 -3.860 -6.102 1.00 88.44 99 LEU A O 1
ATOM 814 N N . CYS A 1 100 ? -5.548 -1.621 -6.137 1.00 84.81 100 CYS A N 1
ATOM 815 C CA . CYS A 1 100 ? -6.610 -1.489 -7.135 1.00 84.81 100 CYS A CA 1
ATOM 816 C C . CYS A 1 100 ? -6.070 -1.343 -8.558 1.00 84.81 100 CYS A C 1
ATOM 818 O O . CYS A 1 100 ? -6.644 -1.892 -9.493 1.00 84.81 100 CYS A O 1
ATOM 820 N N . LYS A 1 101 ? -4.989 -0.578 -8.727 1.00 81.06 101 LYS A N 1
ATOM 821 C CA . LYS A 1 101 ? -4.338 -0.371 -10.022 1.00 81.06 101 LYS A CA 1
ATOM 822 C C . LYS A 1 101 ? -2.852 -0.136 -9.819 1.00 8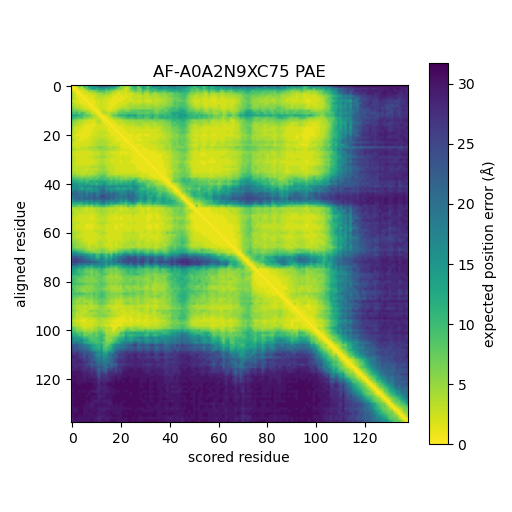1.06 101 LYS A C 1
ATOM 824 O O . LYS A 1 101 ? -2.439 0.447 -8.820 1.00 81.06 101 LYS A O 1
ATOM 829 N N . PHE A 1 102 ? -2.072 -0.584 -10.782 1.00 76.12 102 PHE A N 1
ATOM 830 C CA . PHE A 1 102 ? -0.632 -0.447 -10.810 1.00 76.12 102 PHE A CA 1
ATOM 831 C C . PHE A 1 102 ? -0.210 -0.406 -12.273 1.00 76.12 102 PHE A C 1
ATOM 833 O O . PHE A 1 102 ? -0.640 -1.259 -13.049 1.00 76.12 102 PHE A O 1
ATOM 840 N N . GLU A 1 103 ? 0.571 0.598 -12.657 1.00 67.00 103 GLU A N 1
ATOM 841 C CA . GLU A 1 103 ? 1.102 0.720 -14.011 1.00 67.00 103 GLU A CA 1
ATOM 842 C C . GLU A 1 103 ? 2.618 0.851 -13.923 1.00 67.00 103 GLU A C 1
ATOM 844 O O . GLU A 1 103 ? 3.140 1.784 -13.313 1.00 67.00 103 GLU A O 1
ATOM 849 N N . ILE A 1 104 ? 3.314 -0.139 -14.479 1.00 62.41 104 ILE A N 1
ATOM 850 C CA . ILE A 1 104 ? 4.774 -0.174 -14.502 1.00 62.41 104 ILE A CA 1
ATOM 851 C C . ILE A 1 104 ? 5.211 0.685 -15.684 1.00 62.41 104 ILE A C 1
ATOM 853 O O . ILE A 1 104 ? 4.747 0.430 -16.802 1.00 62.41 104 ILE A O 1
ATOM 857 N N . PRO A 1 105 ? 6.103 1.664 -15.488 1.00 58.88 105 PRO A N 1
ATOM 858 C CA . PRO A 1 105 ? 6.664 2.406 -16.590 1.00 58.88 105 PRO A CA 1
ATOM 859 C C . PRO A 1 105 ? 7.409 1.432 -17.485 1.00 58.88 105 PRO A C 1
ATOM 861 O O . PRO A 1 105 ? 8.140 0.550 -17.022 1.00 58.88 105 PRO A O 1
ATOM 864 N N . LYS A 1 106 ? 7.221 1.584 -18.794 1.00 57.84 106 LYS A N 1
ATOM 865 C CA . LYS A 1 106 ? 8.088 0.901 -19.746 1.00 57.84 106 LYS A CA 1
ATOM 866 C C . LYS A 1 106 ? 9.506 1.380 -19.469 1.00 57.84 106 LYS A C 1
ATOM 868 O O . LYS A 1 106 ? 9.792 2.561 -19.647 1.00 57.84 106 LYS A O 1
ATOM 873 N N . TRP A 1 107 ? 10.373 0.468 -19.032 1.00 55.38 107 TRP A N 1
ATOM 874 C CA . TRP A 1 107 ? 11.799 0.749 -19.004 1.00 55.38 107 TRP A CA 1
ATOM 875 C C . TRP A 1 107 ? 12.208 1.194 -20.411 1.00 55.38 107 TRP A C 1
ATOM 877 O O . TRP A 1 107 ? 11.780 0.558 -21.382 1.00 55.38 107 TRP A O 1
ATOM 887 N N . PRO A 1 108 ? 12.965 2.292 -20.553 1.00 51.47 108 PRO A N 1
ATOM 888 C CA . PRO A 1 108 ? 13.450 2.691 -21.861 1.00 51.47 108 PRO A CA 1
ATOM 889 C C . PRO A 1 108 ? 14.256 1.524 -22.443 1.00 51.47 108 PRO A C 1
ATOM 891 O O . PRO A 1 108 ? 15.174 1.017 -21.801 1.00 51.47 108 PRO A O 1
ATOM 894 N N . GLU A 1 109 ? 13.884 1.070 -23.644 1.00 51.91 109 GLU A N 1
ATOM 895 C CA . GLU A 1 109 ? 14.536 -0.065 -24.325 1.00 51.91 109 GLU A CA 1
ATOM 896 C C . GLU A 1 109 ? 16.029 0.199 -24.581 1.00 51.91 109 GLU A C 1
ATOM 898 O O . GLU A 1 109 ? 16.815 -0.728 -24.770 1.00 51.91 109 GLU A O 1
ATOM 903 N N . TYR A 1 110 ? 16.424 1.473 -24.539 1.00 51.34 110 TYR A N 1
ATOM 904 C CA . TYR A 1 110 ? 17.786 1.944 -24.681 1.00 51.34 110 TYR A CA 1
ATOM 905 C C . TYR A 1 110 ? 18.019 3.069 -23.678 1.00 51.34 110 TYR A C 1
ATOM 907 O O . TYR A 1 110 ? 17.267 4.037 -23.648 1.00 51.34 110 TYR A O 1
ATOM 915 N N . PHE A 1 111 ? 19.066 2.950 -22.864 1.00 52.06 111 PHE A N 1
ATOM 916 C CA . PHE A 1 111 ? 19.571 4.081 -22.098 1.00 52.06 111 PHE A CA 1
ATOM 917 C C . PHE A 1 111 ? 20.394 4.970 -23.038 1.00 52.06 111 PHE A C 1
ATOM 919 O O . PHE A 1 111 ? 21.399 4.537 -23.600 1.00 52.06 111 PHE A O 1
ATOM 926 N N . ASP A 1 112 ? 19.984 6.223 -23.203 1.00 46.88 112 ASP A N 1
ATOM 927 C CA . ASP A 1 112 ? 20.619 7.242 -24.052 1.00 46.88 112 ASP A CA 1
ATOM 928 C C . ASP A 1 112 ? 22.012 7.651 -23.541 1.00 46.88 112 ASP A C 1
ATOM 930 O O . ASP A 1 112 ? 22.733 8.415 -24.185 1.00 46.88 112 ASP A O 1
ATOM 934 N N . PHE A 1 113 ? 22.394 7.177 -22.355 1.00 52.66 113 PHE A N 1
ATOM 935 C CA . PHE A 1 113 ? 23.675 7.465 -21.739 1.00 52.66 113 PHE A CA 1
ATOM 936 C C . PHE A 1 113 ? 24.623 6.274 -21.879 1.00 52.66 113 PHE A C 1
ATOM 938 O O . PHE A 1 113 ? 24.302 5.131 -21.557 1.00 52.66 113 PHE A O 1
ATOM 945 N N . ARG A 1 114 ? 25.852 6.557 -22.318 1.00 53.16 114 ARG A N 1
ATOM 946 C CA . ARG A 1 114 ? 26.967 5.630 -22.131 1.00 53.16 114 ARG A CA 1
ATOM 947 C C 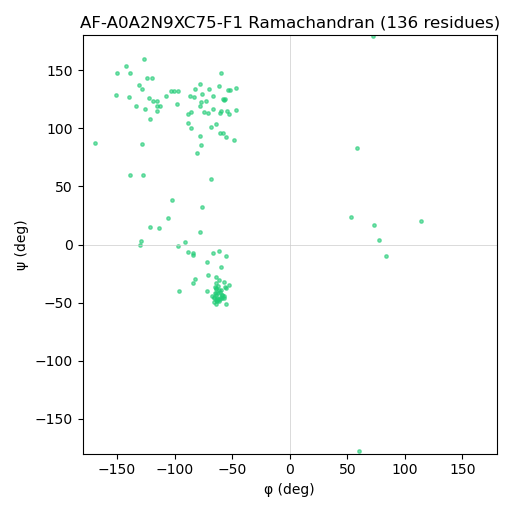. ARG A 1 114 ? 27.428 5.737 -20.685 1.00 53.16 114 ARG A C 1
ATOM 949 O O . ARG A 1 114 ? 27.823 6.814 -20.243 1.00 53.16 114 ARG A O 1
ATOM 956 N N . ILE A 1 115 ? 27.414 4.618 -19.967 1.00 53.84 115 ILE A N 1
ATOM 957 C CA . ILE A 1 115 ? 28.242 4.475 -18.773 1.00 53.84 115 ILE A CA 1
ATOM 958 C C . ILE A 1 115 ? 29.677 4.443 -19.293 1.00 53.84 115 ILE A C 1
ATOM 960 O O . ILE A 1 115 ? 30.118 3.443 -19.855 1.00 53.84 115 ILE A O 1
ATOM 964 N N . ASN A 1 116 ? 30.385 5.564 -19.182 1.00 46.28 116 ASN A N 1
ATOM 965 C CA . ASN A 1 116 ? 31.833 5.521 -19.295 1.00 46.28 116 ASN A CA 1
ATOM 966 C C . ASN A 1 116 ? 32.298 4.733 -18.072 1.00 46.28 116 ASN A C 1
ATOM 968 O O . ASN A 1 116 ? 32.030 5.159 -16.946 1.00 46.28 116 ASN A O 1
ATOM 972 N N . GLU A 1 117 ? 32.915 3.568 -18.286 1.00 48.38 117 GLU A N 1
ATOM 973 C CA . GLU A 1 117 ? 33.613 2.871 -17.208 1.00 48.38 117 GLU A CA 1
A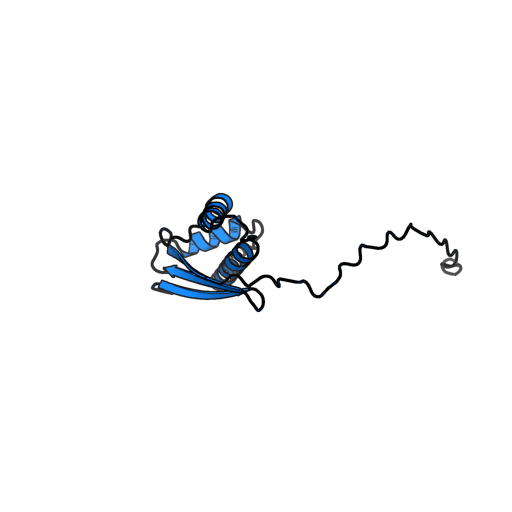TOM 974 C C . GLU A 1 117 ? 34.472 3.905 -16.473 1.00 48.38 117 GLU A C 1
ATOM 976 O O . GLU A 1 117 ? 35.085 4.754 -17.139 1.00 48.38 117 GLU A O 1
ATOM 981 N N . PRO A 1 118 ? 34.469 3.921 -15.126 1.00 47.19 118 PRO A N 1
ATOM 982 C CA . PRO A 1 118 ? 35.356 4.807 -14.405 1.00 47.19 118 PRO A CA 1
ATOM 983 C C . PRO A 1 118 ? 36.749 4.503 -14.927 1.00 47.19 118 PRO A C 1
ATOM 985 O O . PRO A 1 118 ? 37.236 3.382 -14.782 1.00 47.19 118 PRO A O 1
ATOM 988 N N . VAL A 1 119 ? 37.358 5.489 -15.590 1.00 50.91 119 VAL A N 1
ATOM 989 C CA . VAL A 1 119 ? 38.781 5.439 -15.880 1.00 50.91 119 VAL A CA 1
ATOM 990 C C . VAL A 1 119 ? 39.393 5.174 -14.520 1.00 50.91 119 VAL A C 1
ATOM 992 O O . VAL A 1 119 ? 39.247 5.994 -13.611 1.00 50.91 119 VAL A O 1
ATOM 995 N N . THR A 1 120 ? 39.970 3.988 -14.345 1.00 45.94 120 THR A N 1
ATOM 996 C CA . THR A 1 120 ? 40.885 3.720 -13.251 1.00 45.94 120 THR A CA 1
ATOM 997 C C . THR A 1 120 ? 41.957 4.781 -13.391 1.00 45.94 120 THR A C 1
ATOM 999 O O . THR A 1 120 ? 42.886 4.643 -14.184 1.00 45.94 120 THR A O 1
ATOM 1002 N N . HIS A 1 121 ? 41.766 5.900 -12.697 1.00 43.47 121 HIS A N 1
ATOM 1003 C CA . HIS A 1 121 ? 42.848 6.782 -12.350 1.00 43.47 121 HIS A CA 1
ATOM 1004 C C . HIS A 1 121 ? 43.748 5.895 -11.507 1.00 43.47 121 HIS A C 1
ATOM 1006 O O . HIS A 1 121 ? 43.483 5.671 -10.330 1.00 43.47 121 HIS A O 1
ATOM 1012 N N . GLU A 1 122 ? 44.759 5.304 -12.144 1.00 44.81 122 GLU A N 1
ATOM 1013 C CA . GLU A 1 122 ? 45.968 4.956 -11.425 1.00 44.81 122 GLU A CA 1
ATOM 1014 C C . GLU A 1 122 ? 46.314 6.200 -10.617 1.00 44.81 122 GLU A C 1
ATOM 1016 O O . GLU A 1 122 ? 46.498 7.281 -11.192 1.00 44.81 122 GLU A O 1
ATOM 1021 N N . ASP A 1 123 ? 46.260 6.045 -9.294 1.00 48.84 123 ASP A N 1
ATOM 1022 C CA . ASP A 1 123 ? 46.604 7.048 -8.303 1.00 48.84 123 ASP A CA 1
ATOM 1023 C C . ASP A 1 123 ? 47.958 7.655 -8.670 1.00 48.84 123 ASP A C 1
ATOM 1025 O O . ASP A 1 123 ? 49.029 7.194 -8.276 1.00 48.84 123 ASP A O 1
ATOM 1029 N N . SER A 1 124 ? 47.905 8.721 -9.460 1.00 42.94 124 SER A N 1
ATOM 1030 C CA . SER A 1 124 ? 49.042 9.562 -9.764 1.00 42.94 124 SER A CA 1
ATOM 1031 C C . SER A 1 124 ? 49.174 10.479 -8.565 1.00 42.94 124 SER A C 1
ATOM 1033 O O . SER A 1 124 ? 48.693 11.610 -8.554 1.00 42.94 124 SER A O 1
ATOM 1035 N N . PHE A 1 125 ? 49.758 9.932 -7.503 1.00 41.69 125 PHE A N 1
ATOM 1036 C CA . PHE A 1 125 ? 50.216 10.686 -6.354 1.00 41.69 125 PHE A CA 1
ATOM 1037 C C . PHE A 1 125 ? 51.218 11.729 -6.874 1.00 41.69 125 PHE A C 1
ATOM 1039 O O . PHE A 1 125 ? 52.386 11.425 -7.101 1.00 41.69 125 PHE A O 1
ATOM 1046 N N . CYS A 1 126 ? 50.757 12.952 -7.126 1.00 39.94 126 CYS A N 1
ATOM 1047 C CA . CYS A 1 126 ? 51.621 14.109 -7.322 1.00 39.94 126 CYS A CA 1
ATOM 1048 C C . CYS A 1 126 ? 51.863 14.722 -5.939 1.00 39.94 126 CYS A C 1
ATOM 1050 O O . CYS A 1 126 ? 50.954 15.363 -5.407 1.00 39.94 126 CYS A O 1
ATOM 1052 N N . PRO A 1 127 ? 53.045 14.548 -5.318 1.00 42.78 127 PRO A N 1
ATOM 1053 C CA . PRO A 1 127 ? 53.362 15.259 -4.095 1.00 42.78 127 PRO A CA 1
ATOM 1054 C C . PRO A 1 127 ? 53.720 16.696 -4.481 1.00 42.78 127 PRO A C 1
ATOM 1056 O O . PRO A 1 127 ? 54.888 17.020 -4.695 1.00 42.78 127 PRO A O 1
ATOM 1059 N N . ASP A 1 128 ? 52.723 17.569 -4.613 1.00 40.78 128 ASP A N 1
ATOM 1060 C CA . ASP A 1 128 ? 53.005 19.000 -4.696 1.00 40.78 128 ASP A CA 1
ATOM 1061 C C . ASP A 1 128 ? 53.287 19.519 -3.278 1.00 40.78 128 ASP A C 1
ATOM 1063 O O . ASP A 1 128 ? 52.391 19.825 -2.489 1.00 40.78 128 ASP A O 1
ATOM 1067 N N . ASN A 1 129 ? 54.575 19.538 -2.929 1.00 50.84 129 ASN A N 1
ATOM 1068 C CA . ASN A 1 129 ? 55.147 20.039 -1.676 1.00 50.84 129 ASN A CA 1
ATOM 1069 C C . ASN A 1 129 ? 55.030 21.573 -1.555 1.00 50.84 129 ASN A C 1
ATOM 1071 O O . ASN A 1 129 ? 56.027 22.278 -1.377 1.00 50.84 129 ASN A O 1
ATOM 1075 N N . ARG A 1 130 ? 53.816 22.120 -1.652 1.00 49.09 130 ARG A N 1
ATOM 1076 C CA . ARG A 1 130 ? 53.549 23.556 -1.494 1.00 49.09 130 ARG A CA 1
ATOM 1077 C C . ARG A 1 130 ? 52.274 23.807 -0.696 1.00 49.09 130 ARG A C 1
ATOM 1079 O O . ARG A 1 130 ? 51.350 24.460 -1.164 1.00 49.09 130 ARG A O 1
ATOM 1086 N N . ILE A 1 131 ? 52.251 23.319 0.542 1.00 41.66 131 ILE A N 1
ATOM 1087 C CA . ILE A 1 131 ? 51.319 23.796 1.568 1.00 41.66 131 ILE A CA 1
ATOM 1088 C C . ILE A 1 131 ? 52.142 24.310 2.759 1.00 41.66 131 ILE A C 1
ATOM 1090 O O . ILE A 1 131 ? 52.758 23.538 3.486 1.00 41.66 131 ILE A O 1
ATOM 1094 N N . ASN A 1 132 ? 52.136 25.640 2.899 1.00 37.12 132 ASN A N 1
ATOM 1095 C CA . ASN A 1 132 ? 52.356 26.448 4.105 1.00 37.12 132 ASN A CA 1
ATOM 1096 C C . ASN A 1 132 ? 53.685 26.297 4.876 1.00 37.12 132 ASN A C 1
ATOM 1098 O O . ASN A 1 132 ? 53.739 25.707 5.952 1.00 37.12 132 ASN A O 1
ATOM 1102 N N . LYS A 1 133 ? 54.728 27.002 4.413 1.00 44.75 133 LYS A N 1
ATOM 1103 C CA . LYS A 1 133 ? 55.498 27.849 5.344 1.00 44.75 133 LYS A CA 1
ATOM 1104 C C . LYS A 1 133 ? 54.673 29.121 5.566 1.00 44.75 133 LYS A C 1
ATOM 1106 O O . LYS A 1 133 ? 54.095 29.596 4.598 1.00 44.75 133 LYS A O 1
ATOM 1111 N N . ASP A 1 134 ? 54.609 29.592 6.810 1.00 47.75 134 ASP A N 1
ATOM 1112 C CA . ASP A 1 134 ? 53.975 30.844 7.289 1.00 47.75 134 ASP A CA 1
ATOM 1113 C C . ASP A 1 134 ? 52.749 30.685 8.205 1.00 47.75 134 ASP A C 1
ATOM 1115 O O . ASP A 1 134 ? 52.012 31.637 8.437 1.00 47.75 134 ASP A O 1
ATOM 1119 N N . ILE A 1 135 ? 52.563 29.522 8.837 1.00 52.16 135 ILE A N 1
ATOM 1120 C CA . ILE A 1 135 ? 51.708 29.439 10.034 1.00 52.16 135 ILE A CA 1
ATOM 1121 C C . ILE A 1 135 ? 52.475 28.761 11.167 1.00 52.16 135 ILE A C 1
ATOM 1123 O O . ILE A 1 135 ? 52.067 27.702 11.608 1.00 52.16 135 ILE A O 1
ATOM 1127 N N . TYR A 1 136 ? 53.611 29.337 11.576 1.00 40.94 136 TYR A N 1
ATOM 1128 C CA . TYR A 1 136 ? 54.188 29.244 12.929 1.00 40.94 136 TYR A CA 1
ATOM 1129 C C . TYR A 1 136 ? 55.341 30.252 13.046 1.00 40.94 136 TYR A C 1
ATOM 1131 O O . TYR A 1 136 ? 56.489 29.883 12.832 1.00 40.94 136 TYR A O 1
ATOM 1139 N N . GLU A 1 137 ? 55.051 31.499 13.417 1.00 34.72 137 GLU A N 1
ATOM 1140 C CA . GLU A 1 137 ? 55.982 32.330 14.191 1.00 34.72 137 GLU A CA 1
ATOM 1141 C C . GLU A 1 137 ? 55.189 33.093 15.265 1.00 34.72 137 GLU A C 1
ATOM 1143 O O . GLU A 1 137 ? 53.993 33.341 15.105 1.00 34.72 137 GLU A O 1
ATOM 1148 N N . TYR A 1 138 ? 55.873 33.309 16.388 1.00 41.78 138 TYR A N 1
ATOM 1149 C CA . TYR A 1 138 ? 55.420 33.768 17.705 1.00 41.78 138 TYR A CA 1
ATOM 1150 C C . TYR A 1 138 ? 54.681 35.111 17.737 1.00 41.78 138 TYR A C 1
ATOM 1152 O O . TYR A 1 138 ? 55.045 36.016 16.956 1.00 41.78 138 TYR A O 1
#

Foldseek 3Di:
DAAKDWDWDDDPPFWIWIKIAHPVQPCSLVLLVQLLCLVPVPDPPPPPDDSVNSVVSSRNVVRVLVQPDPVPPDDVVNSQVVCCVRRVDHQVCPRRMHTDDIDHGDDPPDDPDDPPPPPPPPPPPDPPVDDDDPPDDD

Radius of gyration: 24.01 Å; Cα contacts (8 Å, |Δi|>4): 131; chains: 1; bounding box: 72×47×45 Å

Mean predicted aligned error: 13.82 Å

Solvent-accessible surface area (backbone atoms only — not comparable to full-atom values): 8748 Å² total; per-residue (Å²): 126,75,50,74,44,79,45,77,40,74,48,77,98,64,29,42,33,28,38,36,38,30,52,72,36,88,63,43,65,62,49,51,51,50,40,43,40,72,77,34,87,75,61,75,81,51,95,78,66,53,65,68,57,55,51,50,52,42,49,53,47,54,38,51,56,62,68,68,51,70,75,73,85,56,52,70,68,52,57,51,49,48,42,28,74,77,53,73,43,60,49,82,39,89,75,29,26,23,65,75,46,75,50,80,56,80,74,70,94,63,74,95,65,80,82,71,71,78,75,77,71,71,83,74,80,70,84,75,92,76,80,75,88,89,85,82,80,136